Protein AF-A0A1N5S4T1-F1 (afdb_monomer)

Solvent-accessible surface area (backbone atoms only — not comparable to full-atom values): 4549 Å² total; per-residue (Å²): 142,83,88,79,86,83,84,89,84,79,87,85,87,80,92,79,83,77,80,81,88,67,91,72,82,72,80,66,88,90,60,86,75,45,75,66,54,53,51,52,53,36,45,76,71,62,77,44,55,72,68,57,49,55,52,54,52,51,58,65,74,72,109

Mean predicted aligned error: 16.59 Å

InterPro domains:
  IPR018649 SHOCT domain [PF09851] (35-61)

Foldseek 3Di:
DDDDDDDDDDDDDDDDPDPPPDPPPDPPDDDDQDPLNVLVVCVVVVVDDPVVSVVSVVVSVVD

Secondary structure (DSSP, 8-state):
----------------------------TTS---HHHHHHHHHHTTSS-HHHHHHHHHHHHT-

Structure (mmCIF, N/CA/C/O backbone):
data_AF-A0A1N5S4T1-F1
#
_entry.id   AF-A0A1N5S4T1-F1
#
loop_
_atom_site.group_PDB
_atom_site.id
_atom_site.type_symbol
_atom_site.label_atom_id
_atom_site.label_alt_id
_atom_site.label_comp_id
_atom_site.label_asym_id
_atom_site.label_entity_id
_atom_site.label_seq_id
_atom_site.pdbx_PDB_ins_code
_atom_site.Cartn_x
_atom_site.Cartn_y
_atom_site.Cartn_z
_atom_site.occupancy
_atom_site.B_iso_or_equiv
_atom_site.auth_seq_id
_atom_site.auth_comp_id
_atom_site.auth_asym_id
_atom_site.auth_atom_id
_atom_site.pdbx_PDB_model_num
ATOM 1 N N . MET A 1 1 ? 27.181 19.863 -67.323 1.00 46.34 1 MET A N 1
ATOM 2 C CA . MET A 1 1 ? 26.355 19.268 -66.251 1.00 46.34 1 MET A CA 1
ATOM 3 C C . MET A 1 1 ? 26.419 20.198 -65.051 1.00 46.34 1 MET A C 1
ATOM 5 O O . MET A 1 1 ? 27.463 20.266 -64.423 1.00 46.34 1 MET A O 1
ATOM 9 N N . SER A 1 2 ? 25.368 20.982 -64.804 1.00 46.44 2 SER A N 1
ATOM 10 C CA . SER A 1 2 ? 25.292 21.903 -63.663 1.00 46.44 2 SER A CA 1
ATOM 11 C C . SER A 1 2 ? 24.052 21.531 -62.860 1.00 46.44 2 SER A C 1
ATOM 13 O O . SER A 1 2 ? 22.936 21.722 -63.336 1.00 46.44 2 SER A O 1
ATOM 15 N N . CYS A 1 3 ? 24.243 20.901 -61.702 1.00 49.84 3 CY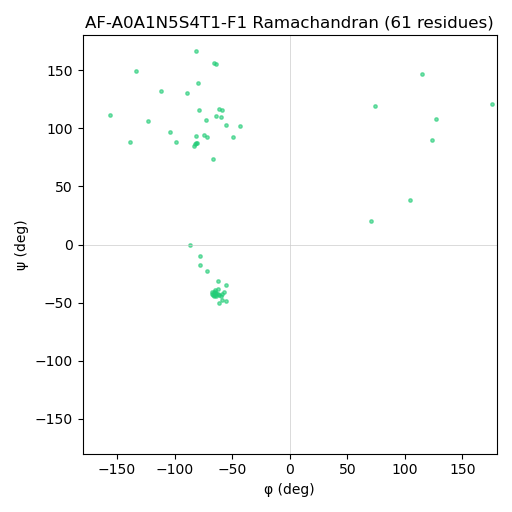S A N 1
ATOM 16 C CA . CYS A 1 3 ? 23.156 20.561 -60.789 1.00 49.84 3 CYS A CA 1
ATOM 17 C C . CYS A 1 3 ? 23.122 21.642 -59.704 1.00 49.84 3 CYS A C 1
ATOM 19 O O . CYS A 1 3 ? 23.831 21.557 -58.704 1.00 49.84 3 CYS A O 1
ATOM 21 N N . GLY A 1 4 ? 22.376 22.717 -59.968 1.00 49.53 4 GLY A N 1
ATOM 22 C CA . GLY A 1 4 ? 22.134 23.794 -59.013 1.00 49.53 4 GLY A CA 1
ATOM 23 C C . GLY A 1 4 ? 21.067 23.373 -58.006 1.00 49.53 4 GLY A C 1
ATOM 24 O O . GLY A 1 4 ? 19.920 23.126 -58.371 1.00 49.53 4 GLY A O 1
ATOM 25 N N . CYS A 1 5 ? 21.449 23.270 -56.737 1.00 67.94 5 CYS A N 1
ATOM 26 C CA . CYS A 1 5 ? 20.565 22.895 -55.641 1.00 67.94 5 CYS A CA 1
ATOM 27 C C . CYS A 1 5 ? 19.599 24.048 -55.308 1.00 67.94 5 CYS A C 1
ATOM 29 O O . CYS A 1 5 ? 20.005 25.033 -54.698 1.00 67.94 5 CYS A O 1
ATOM 31 N N . MET A 1 6 ? 18.318 23.919 -55.657 1.00 54.88 6 MET A N 1
ATOM 32 C CA . MET A 1 6 ? 17.243 24.738 -55.079 1.00 54.88 6 MET A CA 1
ATOM 33 C C . MET A 1 6 ? 16.703 24.049 -53.820 1.00 54.88 6 MET A C 1
ATOM 35 O O . MET A 1 6 ? 16.364 22.868 -53.879 1.00 54.88 6 MET A O 1
ATOM 39 N N . LYS A 1 7 ? 16.580 24.782 -52.705 1.00 62.19 7 LYS A N 1
ATOM 40 C CA . LYS A 1 7 ? 15.680 24.464 -51.580 1.00 62.19 7 LYS A CA 1
ATOM 41 C C . LYS A 1 7 ? 15.358 25.738 -50.794 1.00 62.19 7 LYS A C 1
ATOM 43 O O . LYS A 1 7 ? 16.224 26.316 -50.148 1.00 62.19 7 LYS A O 1
ATOM 48 N N . ASN A 1 8 ? 14.095 26.145 -50.891 1.00 60.47 8 ASN A N 1
ATOM 49 C CA . ASN A 1 8 ? 13.444 27.137 -50.041 1.00 60.47 8 ASN A CA 1
ATOM 50 C C . ASN A 1 8 ? 13.036 26.477 -48.715 1.00 60.47 8 ASN A C 1
ATOM 52 O O . ASN A 1 8 ? 12.516 25.365 -48.753 1.00 60.47 8 ASN A O 1
ATOM 56 N N . ALA A 1 9 ? 13.211 27.169 -47.591 1.00 57.19 9 ALA A N 1
ATOM 57 C CA . ALA A 1 9 ? 12.460 27.042 -46.331 1.00 57.19 9 ALA A CA 1
ATOM 58 C C . ALA A 1 9 ? 13.152 28.005 -45.353 1.00 57.19 9 ALA A C 1
ATOM 60 O O . ALA A 1 9 ? 14.363 27.928 -45.192 1.00 57.19 9 ALA A O 1
ATOM 61 N N . GLY A 1 10 ? 12.521 29.013 -44.767 1.00 51.34 10 GLY A N 1
ATOM 62 C CA . GLY A 1 10 ? 11.213 29.027 -44.130 1.00 51.34 10 GLY A CA 1
ATOM 63 C C . GLY A 1 10 ? 11.480 29.605 -42.741 1.00 51.34 10 GLY A C 1
ATOM 64 O O . GLY A 1 10 ? 12.174 28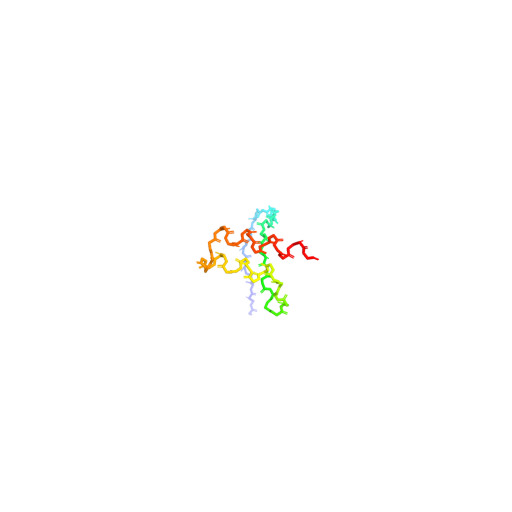.983 -41.943 1.00 51.34 10 GLY A O 1
ATOM 65 N N . ASN A 1 11 ? 11.051 30.842 -42.510 1.00 56.84 11 ASN A N 1
ATOM 66 C CA . ASN A 1 11 ? 11.187 31.497 -41.216 1.00 56.84 11 ASN A CA 1
ATOM 67 C C . ASN A 1 11 ? 10.321 30.769 -40.170 1.00 56.84 11 ASN A C 1
ATOM 69 O O . ASN A 1 11 ? 9.273 30.234 -40.523 1.00 56.84 11 ASN A O 1
ATOM 73 N N . ASP A 1 12 ? 10.710 30.924 -38.899 1.00 57.53 12 ASP A N 1
ATOM 74 C CA . ASP A 1 12 ? 9.812 31.231 -37.772 1.00 57.53 12 ASP A CA 1
ATOM 75 C C . ASP A 1 12 ? 9.630 30.192 -36.640 1.00 57.53 12 ASP A C 1
ATOM 77 O O . ASP A 1 12 ? 9.607 28.982 -36.835 1.00 57.53 12 ASP A O 1
ATOM 81 N N . MET A 1 13 ? 9.436 30.783 -35.454 1.00 54.72 13 MET A N 1
ATOM 82 C CA . MET A 1 13 ? 8.842 30.291 -34.207 1.00 54.72 13 MET A CA 1
ATOM 83 C C . MET A 1 13 ? 9.600 29.309 -33.300 1.00 54.72 13 MET A C 1
ATOM 85 O O . MET A 1 13 ? 9.764 28.127 -33.573 1.00 54.72 13 MET A O 1
ATOM 89 N N . GLY A 1 14 ? 9.831 29.795 -32.073 1.00 53.75 14 GLY A N 1
ATOM 90 C CA . GLY A 1 14 ? 9.411 29.034 -30.893 1.00 53.75 14 GLY A CA 1
ATOM 91 C C . GLY A 1 14 ? 10.505 28.698 -29.889 1.00 53.75 14 GLY A C 1
ATOM 92 O O . GLY A 1 14 ? 11.087 27.621 -29.911 1.00 53.75 14 GLY A O 1
ATOM 93 N N . LYS A 1 15 ? 10.715 29.589 -28.915 1.00 60.00 15 LYS A N 1
ATOM 94 C CA . LYS A 1 15 ? 11.375 29.252 -27.647 1.00 60.00 15 LYS A CA 1
ATOM 95 C C . LYS A 1 15 ? 10.565 28.168 -26.935 1.00 60.00 15 LYS A C 1
ATOM 97 O O . LYS A 1 15 ? 9.483 28.466 -26.439 1.00 60.00 15 LYS A O 1
ATOM 102 N N . HIS A 1 16 ? 11.070 26.944 -26.846 1.00 59.62 16 HIS A N 1
ATOM 103 C CA . HIS A 1 16 ? 10.435 25.901 -26.040 1.00 59.62 16 HIS A CA 1
ATOM 104 C C . HIS A 1 16 ? 11.232 25.716 -24.747 1.00 59.62 16 HIS A C 1
ATOM 106 O O . HIS A 1 16 ? 12.258 25.042 -24.703 1.00 59.62 16 HIS A O 1
ATOM 112 N N . HIS A 1 17 ? 10.755 26.376 -23.691 1.00 57.12 17 HIS A N 1
ATOM 113 C CA . HIS A 1 17 ? 11.161 26.135 -22.313 1.00 57.12 17 HIS A CA 1
ATOM 114 C C . HIS A 1 17 ? 10.376 24.916 -21.817 1.00 57.12 17 HIS A C 1
ATOM 116 O O . HIS A 1 17 ? 9.268 25.047 -21.303 1.00 57.12 17 HIS A O 1
ATOM 122 N N . MET A 1 18 ? 10.911 23.718 -22.046 1.00 64.12 18 MET A N 1
ATOM 123 C CA . MET A 1 18 ? 10.298 22.491 -21.543 1.00 64.12 18 MET A CA 1
ATOM 124 C C . MET A 1 18 ? 10.709 22.302 -20.080 1.00 64.12 18 MET A C 1
ATOM 126 O O . MET A 1 18 ? 11.764 21.751 -19.783 1.00 64.12 18 MET A O 1
ATOM 130 N N . HIS A 1 19 ? 9.873 22.781 -19.158 1.00 57.25 19 HIS A N 1
ATOM 131 C CA . HIS A 1 19 ? 9.857 22.259 -17.794 1.00 57.25 19 HIS A CA 1
ATOM 132 C C . HIS A 1 19 ? 9.223 20.863 -17.859 1.00 57.25 19 HIS A C 1
ATOM 134 O O . HIS A 1 19 ? 8.001 20.728 -17.820 1.00 57.25 19 HIS A O 1
ATOM 140 N N . SER A 1 20 ? 10.046 19.821 -17.997 1.00 51.59 20 SER A N 1
ATOM 141 C CA . SER A 1 20 ? 9.577 18.447 -17.809 1.00 51.59 20 SER A CA 1
ATOM 142 C C . SER A 1 20 ? 9.389 18.195 -16.320 1.00 51.59 20 SER A C 1
ATOM 144 O O . SER A 1 20 ? 10.321 17.852 -15.598 1.00 51.59 20 SER A O 1
ATOM 146 N N . HIS A 1 21 ? 8.155 18.394 -15.868 1.00 58.53 21 HIS A N 1
ATOM 147 C CA . HIS A 1 21 ? 7.665 17.891 -14.597 1.00 58.53 21 HIS A CA 1
ATOM 148 C C . HIS A 1 21 ? 7.220 16.440 -14.817 1.00 58.53 21 HIS A C 1
ATOM 150 O O . HIS A 1 21 ? 6.063 16.165 -15.121 1.00 58.53 21 HIS A O 1
ATOM 156 N N . GLY A 1 22 ? 8.173 15.517 -14.737 1.00 48.09 22 GLY A N 1
ATOM 157 C CA . GLY A 1 22 ? 7.929 14.086 -14.841 1.00 48.09 22 GLY A CA 1
ATOM 158 C C . GLY A 1 22 ? 8.781 13.374 -13.811 1.00 48.09 22 GLY A C 1
ATOM 159 O O . GLY A 1 22 ? 9.915 13.007 -14.100 1.00 48.09 22 GLY A O 1
ATOM 160 N N . SER A 1 23 ? 8.245 13.213 -12.600 1.00 55.88 23 SER A N 1
ATOM 161 C CA . SER A 1 23 ? 8.739 12.220 -11.647 1.00 55.88 23 SER A CA 1
ATOM 162 C C . SER A 1 23 ? 8.438 10.834 -12.216 1.00 55.88 23 SER A C 1
ATOM 164 O O . SER A 1 23 ? 7.505 10.166 -11.789 1.00 55.88 23 SER A O 1
ATOM 166 N N . GLU A 1 24 ? 9.190 10.424 -13.232 1.00 52.50 24 GLU A N 1
ATOM 167 C CA . GLU A 1 24 ? 9.309 9.019 -13.591 1.00 52.50 24 GLU A CA 1
ATOM 168 C C . GLU A 1 24 ? 10.352 8.424 -12.654 1.00 52.50 24 GLU A C 1
ATOM 170 O O . GLU A 1 24 ? 11.5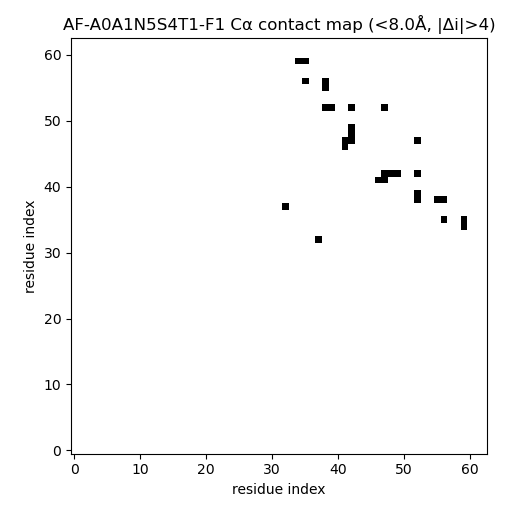58 8.408 -12.901 1.00 52.50 24 GLU A O 1
ATOM 175 N N . GLU A 1 25 ? 9.840 8.011 -11.502 1.00 55.97 25 GLU A N 1
ATOM 176 C CA . GLU A 1 25 ? 10.426 7.012 -10.627 1.00 55.97 25 GLU A CA 1
ATOM 177 C C . GLU A 1 25 ? 10.784 5.778 -11.463 1.00 55.97 25 GLU A C 1
ATOM 179 O O . GLU A 1 25 ? 9.973 4.906 -11.751 1.00 55.97 25 GLU A O 1
ATOM 184 N N . ASN A 1 26 ? 12.029 5.789 -11.926 1.00 48.44 26 ASN A N 1
ATOM 185 C CA . ASN A 1 26 ? 12.695 4.751 -12.688 1.00 48.44 26 ASN A CA 1
ATOM 186 C C . ASN A 1 26 ? 12.797 3.502 -11.791 1.00 48.44 26 ASN A C 1
ATOM 188 O O . ASN A 1 26 ? 13.544 3.552 -10.811 1.00 48.44 26 ASN A O 1
ATOM 192 N N . PRO A 1 27 ? 12.086 2.385 -12.046 1.00 54.66 27 PRO A N 1
ATOM 193 C CA . PRO A 1 27 ? 12.351 1.166 -11.310 1.00 54.66 27 PRO A CA 1
ATOM 194 C C . PRO A 1 27 ? 13.569 0.524 -11.967 1.00 54.66 27 PRO A C 1
ATOM 196 O O . PRO A 1 27 ? 13.454 -0.289 -12.887 1.00 54.66 27 PRO A O 1
ATOM 199 N N . THR A 1 28 ? 14.751 0.933 -11.515 1.00 52.25 28 THR A N 1
ATOM 200 C CA . THR A 1 28 ? 16.008 0.249 -11.793 1.00 52.25 28 THR A CA 1
ATOM 201 C C . THR A 1 28 ? 15.859 -1.200 -11.346 1.00 52.25 28 THR A C 1
ATOM 203 O O . THR A 1 28 ? 15.834 -1.569 -10.172 1.00 52.25 28 THR A O 1
ATOM 206 N N . VAL A 1 29 ? 15.669 -2.048 -12.348 1.00 57.00 29 VAL A N 1
ATOM 207 C CA . VAL A 1 29 ? 15.682 -3.495 -12.229 1.00 57.00 29 VAL A CA 1
ATOM 208 C C . VAL A 1 29 ? 17.058 -3.852 -11.668 1.00 57.00 29 VAL A C 1
ATOM 210 O O . VAL A 1 29 ? 18.058 -3.603 -12.338 1.00 57.00 29 VAL A O 1
ATOM 213 N N . ASN A 1 30 ? 17.084 -4.413 -10.453 1.00 57.59 30 ASN A N 1
ATOM 214 C CA . ASN A 1 30 ? 18.257 -4.877 -9.688 1.00 57.59 30 ASN A CA 1
ATOM 215 C C . ASN A 1 30 ? 18.735 -4.000 -8.509 1.00 57.59 30 ASN A C 1
ATOM 217 O O . ASN A 1 30 ? 19.930 -3.928 -8.228 1.00 57.59 30 ASN A O 1
ATOM 221 N N . GLU A 1 31 ? 17.810 -3.404 -7.756 1.00 57.03 31 GLU A N 1
ATOM 222 C CA . GLU A 1 31 ? 18.100 -2.841 -6.433 1.00 57.03 31 GLU A CA 1
ATOM 223 C C . GLU A 1 31 ? 17.396 -3.653 -5.344 1.00 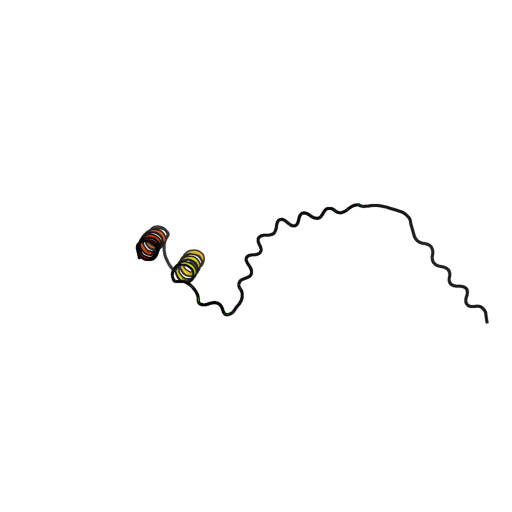57.03 31 GLU A C 1
ATOM 225 O O . GLU A 1 31 ? 16.217 -3.994 -5.454 1.00 57.03 31 GLU A O 1
ATOM 230 N N . THR A 1 32 ? 18.139 -4.008 -4.297 1.00 62.03 32 THR A N 1
ATOM 231 C CA . THR A 1 32 ? 17.669 -4.712 -3.101 1.00 62.03 32 THR A CA 1
ATOM 232 C C . THR A 1 32 ? 16.336 -4.132 -2.628 1.00 62.03 32 THR A C 1
ATOM 234 O O . THR A 1 32 ? 16.301 -3.062 -2.019 1.00 62.03 32 THR A O 1
ATOM 237 N N . LYS A 1 33 ? 15.221 -4.820 -2.911 1.00 74.38 33 LYS A N 1
ATOM 238 C CA . LYS A 1 33 ? 13.896 -4.319 -2.535 1.00 74.38 33 LYS A CA 1
ATOM 239 C C . LYS A 1 33 ? 13.830 -4.186 -1.018 1.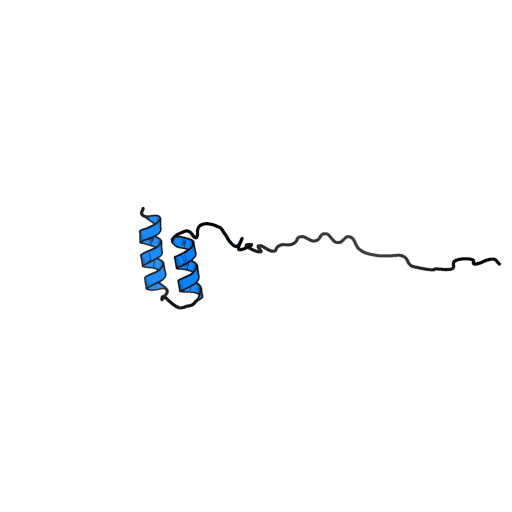00 74.38 33 LYS A C 1
ATOM 241 O O . LYS A 1 33 ? 13.931 -5.174 -0.290 1.00 74.38 33 LYS A O 1
ATOM 246 N N . THR A 1 34 ? 13.667 -2.956 -0.540 1.00 88.62 34 THR A N 1
ATOM 247 C CA . THR A 1 34 ? 13.484 -2.696 0.888 1.00 88.62 34 THR A CA 1
ATOM 248 C C . THR A 1 34 ? 12.178 -3.330 1.364 1.00 88.62 34 THR A C 1
ATOM 250 O O . THR A 1 34 ? 11.236 -3.507 0.587 1.00 88.62 34 THR A O 1
ATOM 253 N N . ALA A 1 35 ? 12.086 -3.647 2.659 1.00 91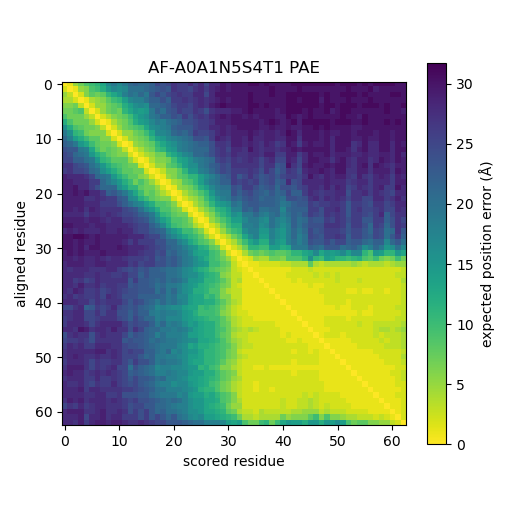.44 35 ALA A N 1
ATOM 254 C CA . ALA A 1 35 ? 10.854 -4.190 3.235 1.00 91.44 35 ALA A CA 1
ATOM 255 C C . ALA A 1 35 ? 9.637 -3.274 2.972 1.00 91.44 35 ALA A C 1
ATOM 257 O O . ALA A 1 35 ? 8.545 -3.767 2.701 1.00 91.44 35 ALA A O 1
ATOM 258 N N . ILE A 1 36 ? 9.840 -1.948 2.968 1.00 93.00 36 ILE A N 1
ATOM 259 C CA . ILE A 1 36 ? 8.814 -0.965 2.586 1.00 93.00 36 ILE A CA 1
ATOM 260 C C . ILE A 1 36 ? 8.457 -1.054 1.099 1.00 93.00 36 ILE A C 1
ATOM 262 O O . ILE A 1 36 ? 7.276 -1.006 0.766 1.00 93.00 36 ILE A O 1
ATOM 266 N N . GLY A 1 37 ? 9.442 -1.207 0.210 1.00 93.00 37 GLY A N 1
ATOM 267 C CA . GLY A 1 37 ? 9.198 -1.361 -1.226 1.00 93.00 37 GLY A CA 1
ATOM 268 C C . GLY A 1 37 ? 8.314 -2.571 -1.527 1.00 93.00 37 GLY A C 1
ATOM 269 O O . GLY A 1 37 ? 7.291 -2.441 -2.193 1.00 93.00 37 GLY A O 1
ATOM 270 N N . ILE A 1 38 ? 8.638 -3.725 -0.934 1.00 93.94 38 ILE A N 1
ATOM 271 C CA . ILE A 1 38 ? 7.832 -4.949 -1.070 1.00 93.94 38 ILE A CA 1
ATOM 272 C C . ILE A 1 38 ? 6.410 -4.724 -0.542 1.00 93.94 38 ILE A C 1
ATOM 274 O O . ILE A 1 38 ? 5.442 -5.116 -1.191 1.00 93.94 38 ILE A O 1
ATOM 278 N N . LEU A 1 39 ? 6.270 -4.075 0.617 1.00 94.88 39 LEU A N 1
ATOM 279 C CA . LEU A 1 39 ? 4.968 -3.796 1.217 1.00 94.88 39 LEU A CA 1
ATOM 280 C C . LEU A 1 39 ? 4.102 -2.881 0.330 1.00 94.88 39 LEU A C 1
ATOM 282 O O . LEU A 1 39 ? 2.913 -3.147 0.151 1.00 94.88 39 LEU A O 1
ATOM 286 N N . ASN A 1 40 ? 4.694 -1.840 -0.260 1.00 95.12 40 ASN A N 1
ATOM 287 C CA . ASN A 1 40 ? 4.007 -0.935 -1.184 1.00 95.12 40 ASN A CA 1
ATOM 288 C C . ASN A 1 40 ? 3.505 -1.675 -2.432 1.00 95.12 40 ASN A C 1
ATOM 290 O O . ASN A 1 40 ? 2.362 -1.475 -2.836 1.00 95.12 40 ASN A O 1
ATOM 294 N N . GLU A 1 41 ? 4.317 -2.565 -3.013 1.00 95.12 41 GLU A N 1
ATOM 295 C CA . GLU A 1 41 ? 3.910 -3.353 -4.182 1.00 95.12 41 GLU A CA 1
ATOM 296 C C . GLU A 1 41 ? 2.723 -4.276 -3.882 1.00 95.12 41 GLU A C 1
ATOM 298 O O . GLU A 1 41 ? 1.859 -4.471 -4.734 1.00 95.12 41 GLU A O 1
ATOM 303 N N . ARG A 1 42 ? 2.677 -4.884 -2.692 1.00 95.81 42 ARG A N 1
ATOM 304 C CA . ARG A 1 42 ? 1.559 -5.757 -2.294 1.00 95.81 42 ARG A CA 1
ATOM 305 C C . ARG A 1 42 ? 0.261 -4.973 -2.143 1.00 95.81 42 ARG A C 1
ATOM 307 O O . ARG A 1 42 ? -0.770 -5.403 -2.647 1.00 95.81 42 ARG A O 1
ATOM 314 N N . TYR A 1 43 ? 0.329 -3.797 -1.520 1.00 97.44 43 TYR A N 1
ATOM 315 C CA . TYR A 1 43 ? -0.829 -2.913 -1.395 1.00 97.44 43 TYR A CA 1
ATOM 316 C C . TYR A 1 43 ? -1.312 -2.400 -2.758 1.00 97.44 43 TYR A C 1
ATOM 318 O O . TYR A 1 43 ? -2.503 -2.449 -3.041 1.00 97.44 43 TYR A O 1
ATOM 326 N N . ALA A 1 44 ? -0.396 -1.988 -3.643 1.00 96.38 44 ALA A N 1
ATOM 327 C CA . ALA A 1 44 ? -0.739 -1.539 -4.995 1.00 96.38 44 ALA A 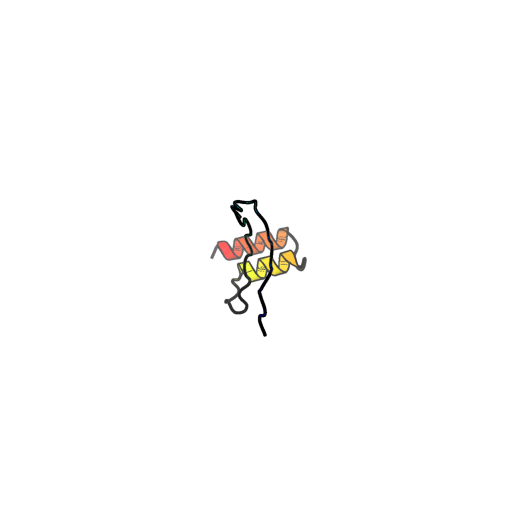CA 1
ATOM 328 C C . ALA A 1 44 ? -1.393 -2.643 -5.846 1.00 96.38 44 ALA A C 1
ATOM 330 O O . ALA A 1 44 ? -2.247 -2.353 -6.681 1.00 96.38 44 ALA A O 1
ATOM 331 N N . ARG A 1 45 ? -1.021 -3.909 -5.614 1.00 96.94 45 ARG A N 1
ATOM 332 C CA . ARG A 1 45 ? -1.653 -5.083 -6.236 1.00 96.94 45 ARG A CA 1
ATOM 333 C C . ARG A 1 45 ? -2.988 -5.481 -5.602 1.00 96.94 45 ARG A C 1
ATOM 335 O O . ARG A 1 45 ? -3.673 -6.332 -6.159 1.00 96.94 45 ARG A O 1
ATOM 342 N N . GLY A 1 46 ? -3.351 -4.899 -4.459 1.00 96.44 46 GLY A N 1
ATOM 343 C CA . GLY A 1 46 ? -4.532 -5.296 -3.694 1.00 96.44 46 GLY A CA 1
ATOM 344 C C . GLY A 1 46 ? -4.391 -6.658 -3.007 1.00 96.44 46 GLY A C 1
ATOM 345 O O . GLY A 1 46 ? -5.397 -7.269 -2.668 1.00 96.44 46 GLY A O 1
ATOM 346 N N . GLU A 1 47 ? -3.162 -7.149 -2.804 1.00 97.69 47 GLU A N 1
ATOM 347 C CA . GLU A 1 47 ? -2.904 -8.400 -2.069 1.00 97.69 47 GLU A CA 1
ATOM 348 C C . GLU A 1 47 ? -3.145 -8.247 -0.561 1.00 97.69 47 GLU A C 1
ATOM 350 O O . GLU A 1 47 ? -3.360 -9.238 0.131 1.00 97.69 47 GLU A O 1
ATOM 355 N N . ILE A 1 48 ? -3.083 -7.012 -0.057 1.00 97.06 48 ILE A N 1
ATOM 356 C CA . ILE A 1 48 ? -3.332 -6.653 1.340 1.00 97.06 48 ILE A CA 1
ATOM 357 C C . ILE A 1 48 ? -4.244 -5.433 1.409 1.00 97.06 48 ILE A C 1
ATOM 359 O O . ILE A 1 48 ? -4.182 -4.542 0.555 1.00 97.06 48 ILE A O 1
ATOM 363 N N . GLU A 1 49 ? -5.050 -5.359 2.462 1.00 97.50 49 GLU A N 1
ATOM 364 C CA . GLU A 1 49 ? -5.918 -4.211 2.697 1.00 97.50 49 GLU A CA 1
ATOM 365 C C . GLU A 1 49 ? -5.176 -3.038 3.354 1.00 97.50 49 GLU A C 1
ATOM 367 O O . GLU A 1 49 ? -4.066 -3.154 3.882 1.00 97.50 49 GLU A O 1
ATOM 372 N N . LYS A 1 50 ? -5.817 -1.865 3.337 1.00 96.00 50 LYS A N 1
ATOM 373 C CA . LYS A 1 50 ? -5.253 -0.618 3.869 1.00 96.00 50 LYS A CA 1
ATOM 374 C C . LYS A 1 50 ? -4.850 -0.731 5.342 1.00 96.00 50 LYS A C 1
ATOM 376 O O . LYS A 1 50 ? -3.813 -0.194 5.729 1.00 96.00 50 LYS A O 1
ATOM 381 N N . GLU A 1 51 ? -5.660 -1.391 6.165 1.00 97.25 51 GLU A N 1
ATOM 382 C CA . GLU A 1 51 ? -5.393 -1.538 7.602 1.00 97.25 51 GLU A CA 1
ATOM 383 C C . GLU A 1 51 ? -4.137 -2.379 7.856 1.00 97.25 51 GLU A C 1
ATOM 385 O O . GLU A 1 51 ? -3.259 -1.991 8.635 1.00 97.25 51 GLU A O 1
ATOM 390 N N . GLU A 1 52 ? -4.007 -3.483 7.122 1.00 96.56 52 GLU A N 1
ATOM 391 C CA . GLU A 1 52 ? -2.854 -4.376 7.171 1.00 96.56 52 GLU A CA 1
ATOM 392 C C . GLU A 1 52 ? -1.579 -3.672 6.688 1.00 96.56 52 GLU A C 1
ATOM 394 O O . GLU A 1 52 ? -0.549 -3.706 7.371 1.00 96.56 52 GLU A O 1
ATOM 399 N N . TYR A 1 53 ? -1.669 -2.930 5.580 1.00 97.12 53 TYR A N 1
ATOM 400 C CA . TYR A 1 53 ? -0.577 -2.104 5.066 1.00 97.12 53 TYR A CA 1
ATOM 401 C C . TYR A 1 53 ? -0.055 -1.113 6.119 1.00 97.12 53 TYR A C 1
ATOM 403 O O . TYR A 1 53 ? 1.153 -1.027 6.354 1.00 97.12 53 TYR A O 1
ATOM 411 N N . LEU A 1 54 ? -0.948 -0.377 6.789 1.00 96.56 54 LEU A N 1
ATOM 412 C CA . LEU A 1 54 ? -0.562 0.612 7.800 1.00 96.56 54 LEU A CA 1
ATOM 413 C C . LEU A 1 54 ? 0.092 -0.038 9.026 1.00 96.56 54 LEU A C 1
ATOM 415 O O . LEU A 1 54 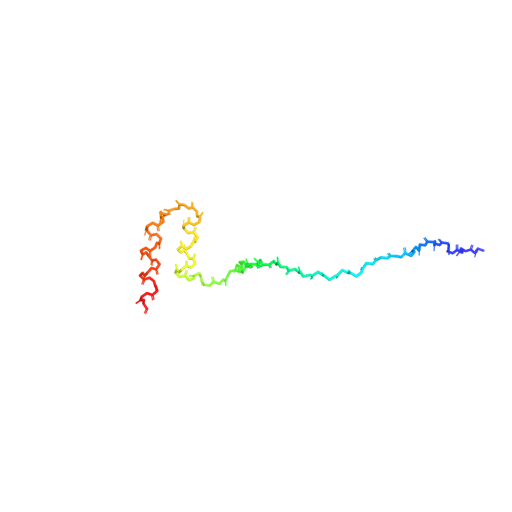? 1.093 0.479 9.531 1.00 96.56 54 LEU A O 1
ATOM 419 N N . SER A 1 55 ? -0.438 -1.178 9.480 1.00 96.94 55 SER A N 1
ATOM 420 C CA . SER A 1 55 ? 0.122 -1.939 10.601 1.00 96.94 55 SER A CA 1
ATOM 421 C C . SER A 1 55 ? 1.547 -2.418 10.304 1.00 96.94 55 SER A C 1
ATOM 423 O O . SER A 1 55 ? 2.474 -2.143 11.072 1.00 96.94 55 SER A O 1
ATOM 425 N N . MET A 1 56 ? 1.758 -3.055 9.148 1.00 95.44 56 MET A N 1
ATOM 426 C CA . MET A 1 56 ? 3.073 -3.555 8.737 1.00 95.44 56 MET A CA 1
ATOM 427 C C . MET A 1 56 ? 4.075 -2.420 8.506 1.00 95.44 56 MET A C 1
ATOM 429 O O . MET A 1 56 ? 5.223 -2.508 8.943 1.00 95.44 56 MET A O 1
ATOM 433 N N . LYS A 1 57 ? 3.639 -1.314 7.892 1.00 94.88 57 LYS A N 1
ATOM 434 C CA . LYS A 1 57 ? 4.478 -0.129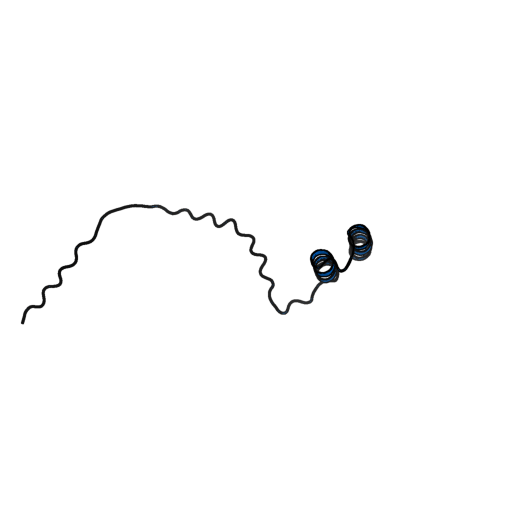 7.675 1.00 94.88 57 LYS A CA 1
ATOM 435 C C . LYS A 1 57 ? 5.005 0.432 8.993 1.00 94.88 57 LYS A C 1
ATOM 437 O O . LYS A 1 57 ? 6.187 0.750 9.089 1.00 94.88 57 LYS A O 1
ATOM 442 N N . LYS A 1 58 ? 4.156 0.504 10.024 1.00 95.69 58 LYS A N 1
ATOM 443 C CA . LYS A 1 58 ? 4.554 0.964 11.362 1.00 95.69 58 LYS A CA 1
ATOM 444 C C . LYS A 1 58 ? 5.589 0.038 12.003 1.00 95.69 58 LYS A C 1
ATOM 446 O O . LYS A 1 58 ? 6.547 0.530 12.587 1.00 95.69 58 LYS A O 1
ATOM 451 N N . GLN A 1 59 ? 5.428 -1.279 11.873 1.00 93.94 59 GLN A N 1
ATOM 452 C CA . GLN A 1 59 ? 6.389 -2.247 12.416 1.00 93.94 59 GLN A CA 1
ATOM 453 C C . GLN A 1 59 ? 7.762 -2.149 11.742 1.00 93.94 59 GLN A C 1
ATOM 455 O O . GLN A 1 59 ? 8.780 -2.233 12.421 1.00 93.94 59 GLN A O 1
ATOM 460 N N . ILE A 1 60 ? 7.794 -1.936 10.423 1.00 91.81 60 ILE A N 1
ATOM 461 C CA . ILE A 1 60 ? 9.047 -1.784 9.672 1.00 91.81 60 ILE A CA 1
ATOM 462 C C . ILE A 1 60 ? 9.773 -0.488 10.058 1.00 91.81 60 ILE A C 1
ATOM 464 O O . ILE A 1 60 ? 10.988 -0.508 10.201 1.00 91.81 60 ILE A O 1
ATOM 468 N N . LEU A 1 61 ? 9.043 0.618 10.247 1.00 88.75 61 LEU A N 1
ATOM 469 C CA . LEU A 1 61 ? 9.618 1.922 10.613 1.00 88.75 61 LEU A CA 1
ATOM 470 C C . LEU A 1 61 ? 9.997 2.050 12.096 1.00 88.75 61 LEU A C 1
ATOM 472 O O . LEU A 1 61 ? 10.718 2.970 12.458 1.00 88.75 61 LEU A O 1
ATOM 476 N N . SER A 1 62 ? 9.474 1.174 12.956 1.00 89.19 62 SER A N 1
ATOM 477 C CA . SER A 1 62 ? 9.776 1.158 14.393 1.00 89.19 62 SER A CA 1
ATOM 478 C C . SER A 1 62 ? 11.028 0.342 14.744 1.00 89.19 62 SER A C 1
ATOM 480 O O . SER A 1 62 ? 11.342 0.218 15.930 1.00 89.19 62 SER A O 1
ATOM 482 N N . ARG A 1 63 ? 11.687 -0.261 13.751 1.00 62.09 63 ARG A N 1
ATOM 483 C CA . ARG A 1 63 ? 12.980 -0.939 13.900 1.00 62.09 63 ARG A CA 1
ATOM 484 C C . ARG A 1 63 ? 14.123 0.042 13.704 1.00 62.09 63 ARG A C 1
ATOM 486 O O . ARG A 1 63 ? 15.128 -0.136 14.421 1.00 62.09 63 ARG A O 1
#

pLDDT: mean 74.06, std 19.76, range [46.34, 97.69]

Sequence (63 aa):
MSCGCMKNAGNDMGKHHMHSHGSEENPTVNETKTAIGILNERYARGEIEKEEYLSMKKQILSR

Radius of gyration: 26.85 Å; Cα contacts (8 Å, |Δi|>4): 15; chains: 1; bounding box: 32×40×81 Å

Organism: NCBI:txid1673428